Protein AF-A0A7C2SJV2-F1 (afdb_monomer)

Structure (mmCIF, N/CA/C/O backbone):
data_AF-A0A7C2SJV2-F1
#
_entry.id   AF-A0A7C2SJV2-F1
#
loop_
_atom_site.group_PDB
_atom_site.id
_atom_site.type_symbol
_atom_site.label_atom_id
_atom_site.label_alt_id
_atom_site.label_comp_id
_atom_site.label_asym_id
_atom_site.label_entity_id
_atom_site.label_seq_id
_atom_site.pdbx_PDB_ins_code
_atom_site.Cartn_x
_atom_site.Cartn_y
_atom_site.Cartn_z
_atom_site.occupancy
_atom_site.B_iso_or_equiv
_atom_site.auth_seq_id
_atom_site.auth_comp_id
_atom_site.auth_asym_id
_atom_site.auth_atom_id
_atom_site.pdbx_PDB_model_num
ATOM 1 N N . SER A 1 1 ? -7.395 9.640 -3.862 1.00 77.00 1 SER A N 1
ATOM 2 C CA . SER A 1 1 ? -6.093 8.945 -3.872 1.00 77.00 1 SER A CA 1
ATOM 3 C C . SER A 1 1 ? -5.059 9.810 -4.562 1.00 77.00 1 SER A C 1
ATOM 5 O O . SER A 1 1 ? -5.433 10.569 -5.449 1.00 77.00 1 SER A O 1
ATOM 7 N N . LEU A 1 2 ? -3.793 9.700 -4.166 1.00 91.62 2 LEU A N 1
ATOM 8 C CA . LEU A 1 2 ? -2.662 10.385 -4.790 1.00 91.62 2 LEU A CA 1
ATOM 9 C C . LEU A 1 2 ? -1.650 9.336 -5.255 1.00 91.62 2 LEU A C 1
ATOM 11 O O . LEU A 1 2 ? -1.227 8.504 -4.455 1.00 91.62 2 LEU A O 1
ATOM 15 N N . LEU A 1 3 ? -1.289 9.367 -6.537 1.00 93.56 3 LEU A N 1
ATOM 16 C CA . LEU A 1 3 ? -0.310 8.461 -7.131 1.00 93.56 3 LEU A CA 1
ATOM 17 C C . LEU A 1 3 ? 0.894 9.277 -7.596 1.00 93.56 3 LEU A C 1
ATOM 19 O O . LEU A 1 3 ? 0.734 10.274 -8.300 1.00 93.56 3 LEU A O 1
ATOM 23 N N . PHE A 1 4 ? 2.086 8.856 -7.188 1.00 94.31 4 PHE A N 1
ATOM 24 C CA . PHE A 1 4 ? 3.343 9.451 -7.627 1.00 94.31 4 PHE A CA 1
ATOM 25 C C . PHE A 1 4 ? 3.819 8.856 -8.965 1.00 94.31 4 PHE A C 1
ATOM 27 O O . PHE A 1 4 ? 3.147 8.041 -9.598 1.00 94.31 4 PHE A O 1
ATOM 34 N N . SER A 1 5 ? 4.993 9.288 -9.424 1.00 93.56 5 SER A N 1
ATOM 35 C CA . SER A 1 5 ? 5.594 8.857 -10.685 1.00 93.56 5 SER A CA 1
ATOM 36 C C . SER A 1 5 ? 5.824 7.345 -10.762 1.00 93.56 5 SER A C 1
ATOM 38 O O . SER A 1 5 ? 6.255 6.717 -9.793 1.00 93.56 5 SER A O 1
ATOM 40 N N . ASN A 1 6 ? 5.621 6.787 -11.959 1.00 94.69 6 ASN A N 1
ATOM 41 C CA . ASN A 1 6 ? 5.877 5.378 -12.273 1.00 94.69 6 ASN A CA 1
ATOM 42 C C . ASN A 1 6 ? 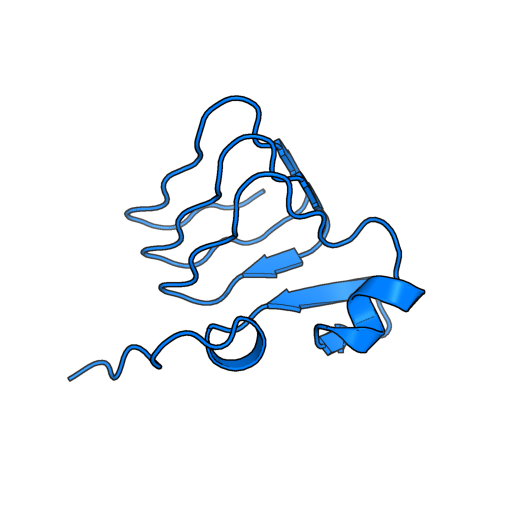5.094 4.386 -11.388 1.00 94.69 6 ASN A C 1
ATOM 44 O O . ASN A 1 6 ? 5.600 3.325 -11.031 1.00 94.69 6 ASN A O 1
ATOM 48 N N . VAL A 1 7 ? 3.868 4.745 -11.001 1.00 96.62 7 VAL A N 1
ATOM 49 C CA . VAL A 1 7 ? 2.951 3.817 -10.333 1.00 96.62 7 VAL A CA 1
ATOM 50 C C . VAL A 1 7 ? 2.191 3.011 -11.383 1.00 96.62 7 VAL A C 1
ATOM 52 O O . VAL A 1 7 ? 1.586 3.580 -12.291 1.00 96.62 7 VAL A O 1
ATOM 55 N N . VAL A 1 8 ? 2.193 1.687 -11.242 1.00 97.12 8 VAL A N 1
ATOM 56 C CA . VAL A 1 8 ? 1.467 0.764 -12.123 1.00 97.12 8 VAL A CA 1
ATOM 57 C C . VAL A 1 8 ? 0.281 0.187 -11.366 1.00 97.12 8 VAL A C 1
ATOM 59 O O . VAL A 1 8 ? 0.460 -0.451 -10.335 1.00 97.12 8 VAL A O 1
ATOM 62 N N . VAL A 1 9 ? -0.933 0.375 -11.880 1.00 96.94 9 VAL A N 1
ATOM 63 C CA . VAL A 1 9 ? -2.154 -0.221 -11.317 1.00 96.94 9 VAL A CA 1
ATOM 64 C C . VAL A 1 9 ? -2.686 -1.257 -12.302 1.00 96.94 9 VAL A C 1
ATOM 66 O O . VAL A 1 9 ? -3.096 -0.907 -13.406 1.00 96.94 9 VAL A O 1
ATOM 69 N N . ASN A 1 10 ? -2.636 -2.536 -11.925 1.00 97.31 10 ASN A N 1
ATOM 70 C CA . ASN A 1 10 ? -3.033 -3.641 -12.798 1.00 97.31 10 ASN A CA 1
ATOM 71 C C . ASN A 1 10 ? -4.559 -3.847 -12.843 1.00 97.31 10 ASN A C 1
ATOM 73 O O . ASN A 1 10 ? -5.321 -3.260 -12.074 1.00 97.31 10 ASN A O 1
ATOM 77 N N . ALA A 1 11 ? -5.006 -4.711 -13.759 1.00 96.38 11 ALA A N 1
ATOM 78 C CA . ALA A 1 11 ? -6.420 -4.976 -14.022 1.00 96.38 11 ALA A CA 1
ATOM 79 C C . ALA A 1 11 ? -7.220 -5.315 -12.751 1.00 96.38 11 ALA A C 1
ATOM 81 O O . ALA A 1 11 ? -6.768 -6.078 -11.897 1.00 96.38 11 ALA A O 1
ATOM 82 N N . CYS A 1 12 ? -8.429 -4.759 -12.649 1.00 96.00 12 CYS A N 1
ATOM 83 C CA . CYS A 1 12 ? -9.358 -4.959 -11.529 1.00 96.00 12 CYS A CA 1
ATOM 84 C C . CYS A 1 12 ? -8.824 -4.547 -10.145 1.00 96.00 12 CYS A C 1
ATOM 86 O O . CYS A 1 12 ? -9.464 -4.857 -9.143 1.00 96.00 12 CYS A O 1
ATOM 88 N N . ALA A 1 13 ? -7.679 -3.864 -10.060 1.00 97.12 13 ALA A N 1
ATOM 89 C CA . ALA A 1 13 ? -7.215 -3.302 -8.802 1.00 97.12 13 ALA A CA 1
ATOM 90 C C . ALA A 1 13 ? -8.016 -2.043 -8.430 1.00 97.12 13 ALA A C 1
ATOM 92 O O . ALA A 1 13 ? -8.449 -1.278 -9.294 1.00 97.12 13 ALA A O 1
ATOM 93 N N . LEU A 1 14 ? -8.187 -1.813 -7.131 1.00 97.00 14 LEU A N 1
ATOM 94 C CA . LEU A 1 14 ? -8.923 -0.688 -6.567 1.00 97.00 14 LEU A CA 1
ATOM 95 C C . LEU A 1 14 ? -8.027 0.075 -5.591 1.00 97.00 14 LEU A C 1
ATOM 97 O O . LEU A 1 14 ? -7.533 -0.503 -4.628 1.00 97.00 14 LEU A O 1
ATOM 101 N N . VAL A 1 15 ? -7.848 1.380 -5.816 1.00 96.94 15 VAL A N 1
ATOM 102 C CA . VAL A 1 15 ? -7.047 2.257 -4.946 1.00 96.94 15 VAL A CA 1
ATOM 103 C C . VAL A 1 15 ? -7.884 3.452 -4.491 1.00 96.94 15 VAL A C 1
ATOM 105 O O . VAL A 1 15 ? -8.157 4.370 -5.268 1.00 96.94 15 VAL A O 1
ATOM 108 N N . GLN A 1 16 ? -8.268 3.478 -3.216 1.00 96.81 16 GLN A N 1
ATOM 109 C CA . GLN A 1 16 ? -9.156 4.495 -2.637 1.00 96.81 16 GLN A CA 1
ATOM 110 C C . GLN A 1 16 ? -8.540 5.140 -1.394 1.00 96.81 16 GLN A C 1
ATOM 112 O O . GLN A 1 16 ? -7.892 4.471 -0.597 1.00 96.81 16 GLN A O 1
ATOM 117 N N . ASP A 1 17 ? -8.725 6.449 -1.217 1.00 96.06 17 ASP A N 1
ATOM 118 C CA . ASP A 1 17 ? -8.257 7.203 -0.039 1.00 96.06 17 ASP A CA 1
ATOM 119 C C . ASP A 1 17 ? -6.784 6.959 0.341 1.00 96.06 17 ASP A C 1
ATOM 121 O O . ASP A 1 17 ? -6.420 7.013 1.511 1.00 96.06 17 ASP A O 1
ATOM 125 N N . SER A 1 18 ? -5.940 6.651 -0.649 1.00 96.75 18 SER A N 1
ATOM 126 C CA . SER A 1 18 ? -4.571 6.176 -0.420 1.00 96.75 18 SER A CA 1
ATOM 127 C C . SER A 1 18 ? -3.527 7.077 -1.071 1.00 96.75 18 SER A C 1
ATOM 129 O O . SER A 1 18 ? -3.805 7.736 -2.081 1.00 96.75 18 SER A O 1
ATOM 131 N N . VAL A 1 19 ? -2.326 7.084 -0.493 1.00 97.12 19 VAL A N 1
ATOM 132 C CA . VAL A 1 19 ? -1.130 7.757 -1.010 1.00 97.12 19 VAL A CA 1
ATOM 133 C C . VAL A 1 19 ? -0.141 6.690 -1.459 1.00 97.12 19 VAL A C 1
ATOM 135 O O . VAL A 1 19 ? 0.319 5.887 -0.653 1.00 97.12 19 VAL A O 1
ATOM 138 N N . ILE A 1 20 ? 0.175 6.674 -2.751 1.00 97.50 20 ILE A N 1
ATOM 139 C CA . ILE A 1 20 ? 1.034 5.664 -3.369 1.00 97.50 20 ILE A CA 1
A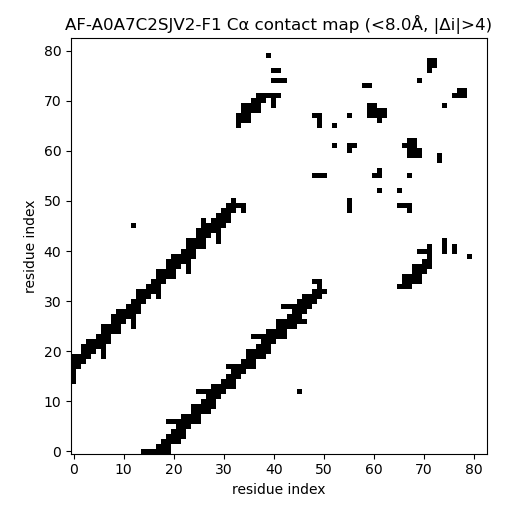TOM 140 C C . ILE A 1 20 ? 2.330 6.328 -3.833 1.00 97.50 20 ILE A C 1
ATOM 142 O O . ILE A 1 20 ? 2.299 7.141 -4.760 1.00 97.50 20 ILE A O 1
ATOM 146 N N . LEU A 1 21 ? 3.449 6.005 -3.179 1.00 96.44 21 LEU A N 1
ATOM 147 C CA . LEU A 1 21 ? 4.767 6.576 -3.471 1.00 96.44 21 LEU A CA 1
ATOM 148 C C . LEU A 1 21 ? 5.337 6.083 -4.822 1.00 96.44 21 LEU A C 1
ATOM 150 O O . LEU A 1 21 ? 4.772 5.183 -5.447 1.00 96.44 21 LEU A O 1
ATOM 154 N N . PRO A 1 22 ? 6.433 6.692 -5.325 1.00 96.25 22 PRO A N 1
ATOM 155 C CA . PRO A 1 22 ? 6.973 6.356 -6.639 1.00 96.25 22 PRO A CA 1
ATOM 156 C C . PRO A 1 22 ? 7.368 4.882 -6.802 1.00 96.25 22 PRO A C 1
ATOM 158 O O . PRO A 1 22 ? 7.821 4.238 -5.854 1.00 96.25 22 PRO A O 1
ATOM 161 N N . ASN A 1 23 ? 7.306 4.387 -8.041 1.00 95.31 23 ASN A N 1
ATOM 162 C CA . ASN A 1 23 ? 7.711 3.026 -8.430 1.00 95.31 23 ASN A CA 1
ATOM 163 C C . ASN A 1 23 ? 6.903 1.893 -7.771 1.00 95.31 23 ASN A C 1
ATOM 165 O O . ASN A 1 23 ? 7.382 0.764 -7.694 1.00 95.31 23 ASN A O 1
ATOM 169 N N . VAL A 1 24 ? 5.697 2.172 -7.276 1.00 96.94 24 VAL A N 1
ATOM 170 C CA . VAL A 1 24 ? 4.826 1.137 -6.707 1.00 96.94 24 VAL A CA 1
ATOM 171 C C . VAL A 1 24 ? 4.070 0.401 -7.808 1.00 96.94 24 VAL A C 1
ATOM 173 O O . VAL A 1 24 ? 3.514 1.014 -8.718 1.00 96.94 24 VAL A O 1
ATOM 176 N N . THR A 1 25 ? 3.982 -0.921 -7.694 1.00 97.50 25 THR A N 1
ATOM 177 C CA . THR A 1 25 ? 3.124 -1.751 -8.548 1.00 97.50 25 THR A CA 1
ATOM 178 C C . THR A 1 25 ? 1.984 -2.331 -7.725 1.00 97.50 25 THR A C 1
ATOM 180 O O . THR A 1 25 ? 2.216 -3.043 -6.756 1.00 97.50 25 THR A O 1
ATOM 183 N N . VAL A 1 26 ? 0.743 -2.060 -8.119 1.00 97.69 26 VAL A N 1
ATOM 184 C CA . VAL A 1 26 ? -0.465 -2.629 -7.520 1.00 97.69 26 VAL A CA 1
ATOM 185 C C . VAL A 1 26 ? -0.917 -3.820 -8.360 1.00 97.69 26 VAL A C 1
ATOM 187 O O . VAL A 1 26 ? -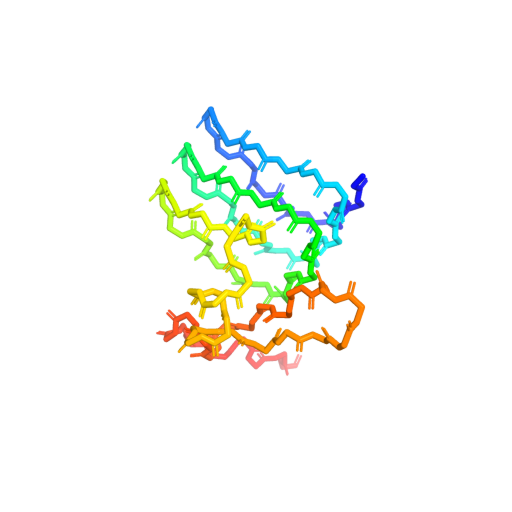1.292 -3.652 -9.521 1.00 97.69 26 VAL A O 1
ATOM 190 N N . GLY A 1 27 ? -0.839 -5.029 -7.803 1.00 97.69 27 GLY A N 1
ATOM 191 C CA . GLY A 1 27 ? -1.196 -6.279 -8.473 1.00 97.69 27 GLY A CA 1
ATOM 192 C C . GLY A 1 27 ? -2.672 -6.366 -8.868 1.00 97.69 27 GLY A C 1
ATOM 193 O O . GLY A 1 27 ? -3.526 -5.664 -8.330 1.00 97.69 27 GLY A O 1
ATOM 194 N N . ALA A 1 28 ? -2.981 -7.238 -9.830 1.00 97.81 28 ALA A N 1
ATOM 195 C CA . ALA A 1 28 ? -4.335 -7.375 -10.362 1.00 97.81 28 ALA A CA 1
ATOM 196 C C . ALA A 1 28 ? -5.333 -7.796 -9.270 1.00 97.81 28 ALA A C 1
ATOM 198 O O . ALA A 1 28 ? -5.036 -8.669 -8.458 1.00 97.81 28 ALA A O 1
ATOM 199 N N . GLY A 1 29 ? -6.509 -7.171 -9.233 1.00 97.12 29 GLY A N 1
ATOM 200 C CA . GLY A 1 29 ? -7.538 -7.460 -8.227 1.00 97.12 29 GLY A CA 1
ATOM 201 C C . GLY A 1 29 ? -7.205 -7.016 -6.797 1.00 97.12 29 GLY A C 1
ATOM 202 O O . GLY A 1 29 ? -7.993 -7.286 -5.894 1.00 97.12 29 GLY A O 1
ATOM 203 N N . ALA A 1 30 ? -6.059 -6.368 -6.557 1.00 97.88 30 ALA A N 1
ATOM 204 C CA . ALA 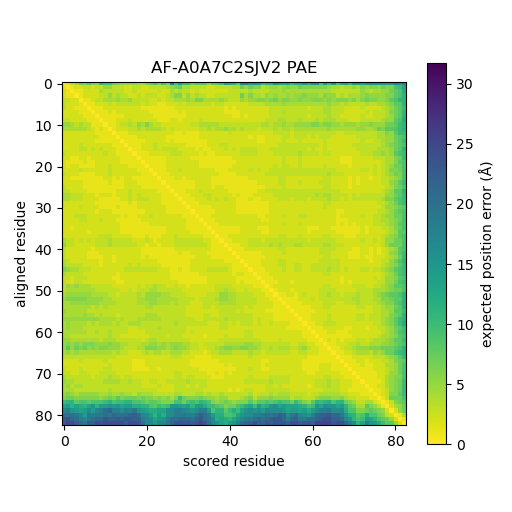A 1 30 ? -5.713 -5.870 -5.228 1.00 97.88 30 ALA A CA 1
ATOM 205 C C . ALA A 1 30 ? -6.620 -4.698 -4.826 1.00 97.88 30 ALA A C 1
ATOM 207 O O . ALA A 1 30 ? -6.992 -3.872 -5.660 1.00 97.88 30 ALA A O 1
ATOM 208 N N . ARG A 1 31 ? -6.966 -4.604 -3.543 1.00 97.69 31 ARG A N 1
ATOM 209 C CA . ARG A 1 31 ? -7.838 -3.562 -2.989 1.00 97.69 31 ARG A CA 1
ATOM 210 C C . ARG A 1 31 ? -7.081 -2.831 -1.893 1.00 97.69 31 ARG A C 1
ATOM 212 O O . ARG A 1 31 ? -6.750 -3.412 -0.867 1.00 97.69 31 ARG A O 1
ATOM 219 N N . VAL A 1 32 ? -6.774 -1.564 -2.140 1.00 97.19 32 VAL A N 1
ATOM 220 C CA . VAL A 1 32 ? -5.966 -0.718 -1.263 1.00 97.19 32 VAL A CA 1
ATOM 221 C C . VAL A 1 32 ? -6.805 0.479 -0.852 1.00 97.19 32 VAL A C 1
ATOM 223 O O . VAL A 1 32 ? -7.176 1.307 -1.691 1.00 97.19 32 VAL A O 1
ATOM 226 N N . ARG A 1 33 ? -7.121 0.565 0.438 1.00 96.81 33 ARG A N 1
ATOM 227 C CA . ARG A 1 33 ? -7.941 1.630 1.006 1.00 96.81 33 ARG A CA 1
ATOM 228 C C . ARG A 1 33 ? -7.241 2.280 2.189 1.00 96.81 33 ARG A C 1
ATOM 230 O O . ARG A 1 33 ? -6.640 1.591 2.998 1.00 96.81 33 ARG A O 1
ATOM 237 N N . LYS A 1 34 ? -7.349 3.608 2.316 1.00 96.50 34 LYS A N 1
ATOM 238 C CA . LYS A 1 34 ? -6.866 4.359 3.491 1.00 96.50 34 LYS A CA 1
ATOM 239 C C . LYS A 1 34 ? -5.424 3.983 3.882 1.00 96.50 34 LYS A C 1
ATOM 241 O O . LYS A 1 34 ? -5.113 3.782 5.056 1.00 96.50 34 LYS A O 1
ATOM 246 N N . ALA A 1 35 ? -4.555 3.863 2.882 1.00 97.44 35 ALA A N 1
ATOM 247 C CA . ALA A 1 35 ? -3.193 3.377 3.057 1.00 97.44 35 ALA A CA 1
ATOM 248 C C . ALA A 1 35 ? -2.149 4.355 2.506 1.00 97.44 35 ALA A C 1
ATOM 250 O O . ALA A 1 35 ? -2.401 5.106 1.561 1.00 97.44 35 ALA A O 1
ATOM 251 N N . VAL A 1 36 ? -0.956 4.314 3.085 1.00 97.31 36 VAL A N 1
ATOM 252 C CA . VAL A 1 36 ? 0.261 4.937 2.572 1.00 97.31 36 VAL A CA 1
ATOM 253 C C . VAL A 1 36 ? 1.203 3.812 2.167 1.00 97.31 36 VAL A C 1
ATOM 255 O O . VAL A 1 36 ? 1.622 3.021 3.009 1.00 97.31 36 VAL A O 1
ATOM 258 N N . VAL A 1 37 ? 1.509 3.719 0.876 1.00 96.94 37 VAL A N 1
ATOM 259 C CA . VAL A 1 37 ? 2.360 2.661 0.318 1.00 96.94 37 VAL A CA 1
ATOM 260 C C . VAL A 1 37 ? 3.697 3.263 -0.065 1.00 96.94 37 VAL A C 1
ATOM 262 O O . VAL A 1 37 ? 3.731 4.131 -0.935 1.00 96.94 37 VAL A O 1
ATOM 265 N N . ASP A 1 38 ? 4.770 2.811 0.583 1.00 96.06 38 ASP A N 1
ATOM 266 C CA . ASP A 1 38 ? 6.130 3.315 0.394 1.00 96.06 38 ASP A CA 1
ATOM 267 C C . ASP A 1 38 ? 6.698 2.975 -0.996 1.00 96.06 38 ASP A C 1
ATOM 269 O O . ASP A 1 38 ? 6.193 2.118 -1.726 1.00 96.06 38 ASP A O 1
ATOM 273 N N . LYS A 1 39 ? 7.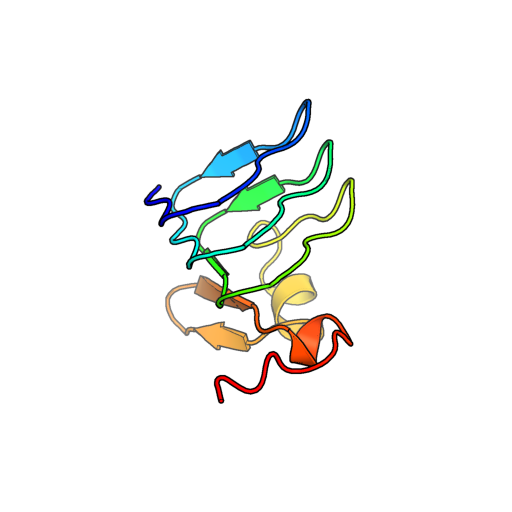748 3.693 -1.389 1.00 94.69 39 LYS A N 1
ATOM 274 C CA . LYS A 1 39 ? 8.355 3.628 -2.717 1.00 94.69 39 LYS A CA 1
ATOM 275 C C . LYS A 1 39 ? 8.818 2.211 -3.066 1.00 94.69 39 LYS A C 1
ATOM 277 O O . LYS A 1 39 ? 9.392 1.504 -2.241 1.00 94.69 39 LYS A O 1
ATOM 282 N N . GLY A 1 40 ? 8.630 1.822 -4.324 1.00 92.81 40 GLY A N 1
ATOM 283 C CA . GLY A 1 40 ? 9.110 0.533 -4.830 1.00 92.81 40 GLY A CA 1
ATOM 284 C C . GLY A 1 40 ? 8.351 -0.695 -4.317 1.00 92.81 40 GLY A C 1
ATOM 285 O O . GLY A 1 40 ? 8.751 -1.809 -4.640 1.00 92.81 40 GLY A O 1
ATOM 286 N N . CYS A 1 41 ? 7.272 -0.529 -3.541 1.00 96.38 41 CYS A N 1
ATOM 287 C CA . CYS A 1 41 ? 6.456 -1.664 -3.117 1.00 96.38 41 CYS A CA 1
ATOM 288 C C . CYS A 1 41 ? 5.792 -2.352 -4.317 1.00 96.38 41 CYS A C 1
ATOM 290 O O . CYS A 1 41 ? 5.232 -1.707 -5.204 1.00 96.38 41 CYS A O 1
ATOM 292 N N . VAL A 1 42 ? 5.756 -3.680 -4.291 1.00 96.94 42 VAL A N 1
ATOM 293 C CA . VAL A 1 42 ? 4.976 -4.490 -5.230 1.00 96.94 42 VAL A CA 1
ATOM 294 C C . VAL A 1 42 ? 3.851 -5.171 -4.462 1.00 96.94 42 VAL A C 1
ATOM 296 O O . VAL A 1 42 ? 4.065 -6.158 -3.770 1.00 96.94 42 VAL A O 1
ATOM 299 N N . ILE A 1 43 ? 2.635 -4.650 -4.553 1.00 96.69 43 ILE A N 1
ATOM 300 C CA . ILE A 1 43 ? 1.471 -5.249 -3.901 1.00 96.69 43 ILE A CA 1
ATOM 301 C C . ILE A 1 43 ? 1.058 -6.498 -4.696 1.00 96.69 43 ILE A C 1
ATOM 303 O O . ILE A 1 43 ? 0.754 -6.377 -5.886 1.00 96.69 43 ILE A O 1
ATOM 307 N N . PRO A 1 44 ? 1.022 -7.692 -4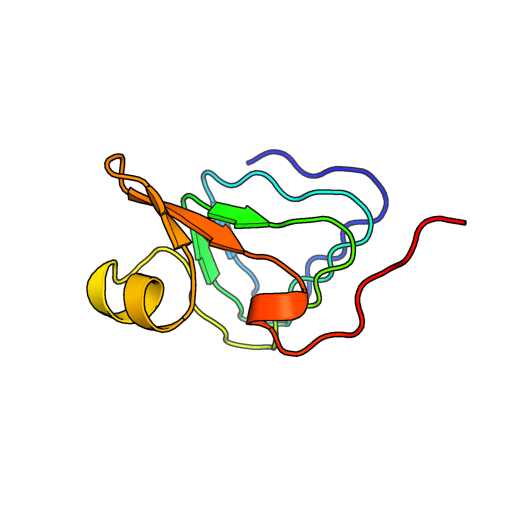.078 1.00 96.75 44 PRO A N 1
ATOM 308 C CA . PRO A 1 44 ? 0.607 -8.919 -4.746 1.00 96.75 44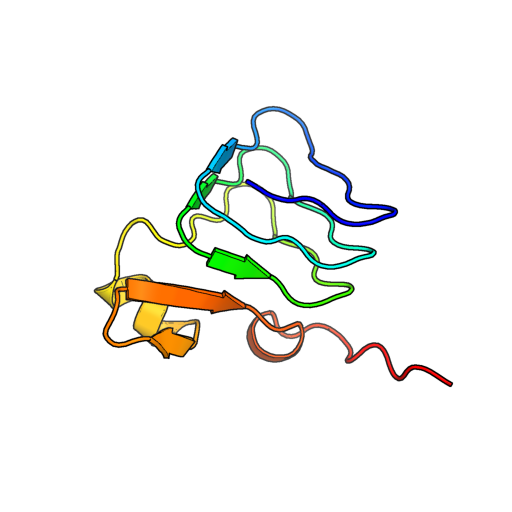 PRO A CA 1
ATOM 309 C C . PRO A 1 44 ? -0.828 -8.862 -5.301 1.00 96.75 44 PRO A C 1
ATOM 311 O O . PRO A 1 44 ? -1.680 -8.161 -4.747 1.00 96.75 44 PRO A O 1
ATOM 314 N N . PRO A 1 45 ? -1.132 -9.630 -6.364 1.00 97.44 45 PRO A N 1
ATOM 315 C CA . PRO A 1 45 ? -2.491 -9.762 -6.881 1.00 97.44 45 PRO A CA 1
ATOM 316 C C . PRO A 1 45 ? -3.486 -10.215 -5.804 1.00 97.44 45 PRO A C 1
ATOM 318 O O . PRO A 1 45 ? -3.165 -11.060 -4.971 1.00 97.44 45 PRO A O 1
ATOM 321 N N . GLY A 1 46 ? -4.694 -9.651 -5.822 1.00 96.75 46 GLY A N 1
ATOM 322 C CA . GLY A 1 46 ? -5.776 -9.981 -4.887 1.00 96.75 46 GLY A CA 1
ATOM 323 C C . GLY A 1 46 ? -5.549 -9.542 -3.437 1.00 96.75 46 GLY A C 1
ATOM 324 O O . GLY A 1 46 ? -6.405 -9.791 -2.591 1.00 96.75 46 GLY A O 1
ATOM 325 N N . MET A 1 47 ? -4.424 -8.890 -3.121 1.00 96.31 47 MET A N 1
ATOM 326 C CA . MET A 1 47 ? -4.146 -8.440 -1.761 1.00 96.31 47 MET A CA 1
ATOM 327 C C . MET A 1 47 ? -5.118 -7.339 -1.335 1.00 96.31 47 MET A C 1
ATOM 329 O O . MET A 1 47 ? -5.315 -6.359 -2.052 1.00 96.31 47 MET A O 1
ATOM 333 N N . VAL A 1 48 ? -5.674 -7.487 -0.135 1.00 96.94 48 VAL A N 1
ATOM 334 C CA . VAL A 1 48 ? -6.551 -6.498 0.498 1.00 96.94 48 VAL A CA 1
ATOM 335 C C . VAL A 1 48 ? -5.784 -5.776 1.606 1.00 96.94 48 VAL A C 1
ATOM 337 O O . VAL A 1 48 ? -5.083 -6.427 2.389 1.00 96.94 48 VAL A O 1
ATOM 340 N N . ILE A 1 49 ? -5.886 -4.444 1.623 1.00 96.56 49 ILE A N 1
ATOM 341 C CA . ILE A 1 49 ? -5.235 -3.536 2.576 1.00 96.56 49 ILE A CA 1
ATOM 342 C C . ILE A 1 49 ? -6.223 -2.434 2.965 1.00 96.56 49 ILE A C 1
ATOM 344 O O . ILE A 1 49 ? -6.760 -1.748 2.091 1.00 96.56 49 ILE A O 1
ATOM 348 N N . GLY A 1 50 ? -6.419 -2.229 4.267 1.00 93.56 50 GLY A N 1
ATOM 349 C CA . GLY A 1 50 ? -7.239 -1.146 4.817 1.00 93.56 50 GLY A CA 1
ATOM 350 C C . GLY A 1 50 ? -8.743 -1.418 4.826 1.00 93.56 50 GLY A C 1
ATOM 351 O O . GLY A 1 50 ? -9.544 -0.478 4.823 1.00 93.56 50 GLY A O 1
ATOM 352 N N . GLU A 1 51 ? -9.130 -2.695 4.823 1.00 94.25 51 GLU A N 1
ATOM 353 C CA . GLU A 1 51 ? -10.524 -3.136 4.980 1.00 94.25 51 GLU A CA 1
ATOM 354 C C . GLU A 1 51 ? -10.792 -3.792 6.332 1.00 94.25 51 GLU A C 1
ATOM 356 O O . GLU A 1 51 ? -11.881 -3.614 6.875 1.00 94.25 51 GLU A O 1
ATOM 361 N N . ASP A 1 52 ? -9.804 -4.495 6.889 1.00 93.44 52 ASP A N 1
ATOM 362 C CA . ASP A 1 52 ? -9.895 -5.125 8.202 1.00 93.44 52 ASP A CA 1
ATOM 363 C C . ASP A 1 52 ? -8.729 -4.646 9.080 1.00 93.44 52 ASP A C 1
ATOM 365 O O . ASP A 1 52 ? -7.615 -5.163 8.974 1.00 93.44 52 ASP A O 1
ATOM 369 N N . PRO A 1 53 ? 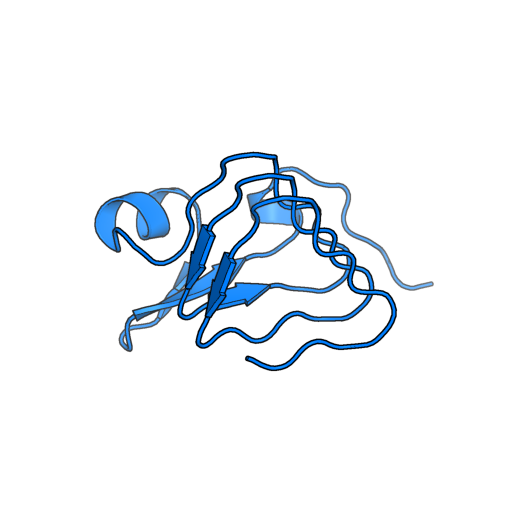-8.976 -3.695 9.998 1.00 90.06 53 PRO A N 1
ATOM 370 C CA . PRO A 1 53 ? -7.944 -3.167 10.881 1.00 90.06 53 PRO A CA 1
ATOM 371 C C . PRO A 1 53 ? -7.263 -4.218 11.764 1.00 90.06 53 PRO A C 1
ATOM 373 O O . PRO A 1 53 ? -6.152 -3.973 12.233 1.00 90.06 53 PRO A O 1
ATOM 376 N N . VAL A 1 54 ? -7.917 -5.346 12.057 1.00 91.88 54 VAL A N 1
ATOM 377 C CA . VAL A 1 54 ? -7.343 -6.419 12.878 1.00 91.88 54 VAL A CA 1
ATOM 378 C C . VAL A 1 54 ? -6.345 -7.223 12.055 1.00 91.88 54 VAL A C 1
ATOM 380 O O . VAL A 1 54 ? -5.237 -7.468 12.526 1.00 91.88 54 VAL A O 1
ATOM 383 N N . GLU A 1 55 ? -6.702 -7.589 10.824 1.00 93.00 55 GLU A N 1
ATOM 384 C CA . GLU A 1 55 ? -5.794 -8.294 9.912 1.00 93.00 55 GLU A CA 1
ATOM 385 C C . GLU A 1 55 ? -4.667 -7.389 9.409 1.00 93.00 55 GLU A C 1
ATOM 387 O O . GLU A 1 55 ? -3.512 -7.814 9.342 1.00 93.00 55 GLU A O 1
ATOM 392 N N . ASP A 1 56 ? -4.966 -6.121 9.128 1.00 94.00 56 ASP A N 1
ATOM 393 C CA . ASP A 1 56 ? -3.970 -5.144 8.698 1.00 94.00 56 ASP A CA 1
ATOM 394 C C . ASP A 1 56 ? -2.910 -4.935 9.786 1.00 94.00 56 ASP A C 1
ATOM 396 O O . ASP A 1 56 ? -1.724 -4.954 9.480 1.00 94.00 56 ASP A O 1
ATOM 400 N N . LYS A 1 57 ? -3.299 -4.858 11.068 1.00 94.25 57 LYS A N 1
ATOM 401 C CA . LYS A 1 57 ? -2.354 -4.740 12.199 1.00 94.25 57 LYS A CA 1
ATOM 402 C C . LYS A 1 57 ? -1.433 -5.943 12.382 1.00 94.25 57 LYS A C 1
ATOM 404 O O . LYS A 1 57 ? -0.386 -5.804 13.007 1.00 94.25 57 LYS A O 1
ATOM 409 N N . LYS A 1 58 ? -1.814 -7.124 11.888 1.00 94.06 58 LYS A N 1
ATOM 410 C CA . LYS A 1 58 ? -0.946 -8.314 11.937 1.00 94.06 58 LYS A CA 1
ATOM 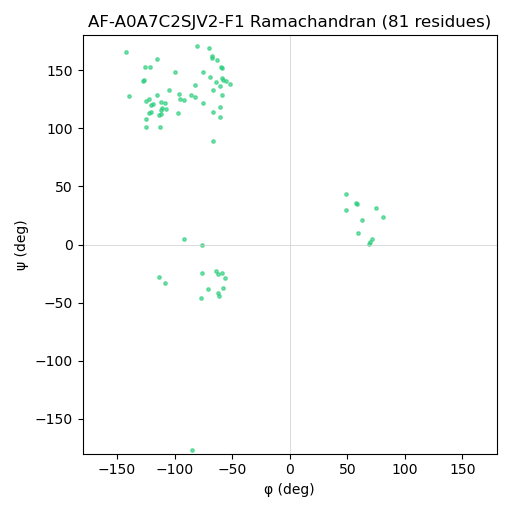411 C C . LYS A 1 58 ? 0.166 -8.253 10.894 1.00 94.06 58 LYS A C 1
ATOM 413 O O . LYS A 1 58 ? 1.173 -8.936 11.048 1.00 94.06 58 LYS A O 1
ATOM 418 N N . ARG A 1 59 ? -0.043 -7.494 9.816 1.00 92.25 59 ARG A N 1
ATOM 419 C CA . ARG A 1 59 ? 0.803 -7.496 8.614 1.00 92.25 59 ARG A CA 1
ATOM 420 C C . ARG A 1 59 ? 1.546 -6.180 8.401 1.00 92.25 59 ARG A C 1
ATOM 422 O O . ARG A 1 59 ? 2.603 -6.177 7.783 1.00 92.25 59 ARG A O 1
ATOM 429 N N . PHE A 1 60 ? 0.977 -5.084 8.885 1.00 96.06 60 PHE A N 1
ATOM 430 C CA . PHE A 1 60 ? 1.373 -3.718 8.588 1.00 96.06 60 PHE A CA 1
ATOM 431 C C . PHE A 1 60 ? 1.257 -2.837 9.829 1.00 96.06 60 PHE A C 1
ATOM 433 O O . PHE A 1 60 ? 0.599 -3.178 10.815 1.00 96.06 60 PHE A O 1
ATOM 440 N N . GLU A 1 61 ? 1.858 -1.655 9.757 1.00 95.25 61 GLU A N 1
ATOM 441 C CA . GLU A 1 61 ? 1.686 -0.649 10.793 1.00 95.25 61 GLU A CA 1
ATOM 442 C C . GLU A 1 61 ? 0.383 0.125 10.555 1.00 95.25 61 GLU A C 1
ATOM 444 O O . GLU A 1 61 ? 0.133 0.639 9.467 1.00 95.25 61 GLU A O 1
ATOM 449 N N . VAL A 1 62 ? -0.475 0.206 11.573 1.00 96.12 62 VAL A N 1
ATOM 450 C CA . VAL A 1 62 ? -1.770 0.894 11.476 1.00 96.12 62 VAL A CA 1
ATOM 451 C C . VAL A 1 62 ? -1.819 2.016 12.495 1.00 96.12 62 VAL A C 1
ATOM 453 O O . VAL A 1 62 ? -1.745 1.782 13.703 1.00 96.12 62 VAL A O 1
ATOM 456 N N . SER A 1 63 ? -1.988 3.242 12.009 1.00 93.75 63 SER A N 1
ATOM 457 C CA . SER A 1 63 ? -2.085 4.417 12.869 1.00 93.75 63 SER A CA 1
ATOM 458 C C . SER A 1 63 ? -3.368 4.400 13.716 1.00 93.75 63 SER A C 1
ATOM 460 O O . SER A 1 63 ? -4.354 3.752 13.344 1.00 93.75 63 SER A O 1
ATOM 462 N N . PRO A 1 64 ? -3.434 5.170 14.820 1.00 91.56 64 PRO A N 1
ATOM 463 C CA . PRO A 1 64 ? -4.661 5.311 15.609 1.00 91.56 64 PRO A CA 1
ATOM 464 C C . PRO A 1 64 ? -5.859 5.813 14.788 1.00 91.56 64 PRO A C 1
ATOM 466 O O . PRO A 1 64 ? -6.999 5.459 15.069 1.00 91.56 64 PRO A O 1
ATOM 469 N N . GLY A 1 65 ? -5.599 6.599 13.737 1.00 91.12 65 GLY A N 1
ATOM 470 C CA . GLY A 1 65 ? -6.613 7.075 12.794 1.00 91.12 65 GLY A CA 1
ATOM 471 C C . GLY A 1 65 ? -7.077 6.022 11.783 1.00 91.12 65 GLY A C 1
ATOM 472 O O . GLY A 1 65 ? -7.928 6.328 10.948 1.00 91.12 65 GLY A O 1
ATOM 473 N N . GLY A 1 66 ? -6.533 4.802 11.826 1.00 91.00 66 GLY A N 1
ATOM 474 C CA . GLY A 1 66 ? -6.858 3.703 10.918 1.00 91.00 66 GLY A CA 1
ATOM 475 C C . GLY A 1 66 ? -6.256 3.867 9.525 1.00 91.00 66 GLY A C 1
ATOM 476 O O . GLY A 1 66 ? -6.899 3.481 8.555 1.00 91.00 66 GLY A O 1
ATOM 477 N N . VAL A 1 67 ? -5.091 4.511 9.417 1.00 95.69 67 VAL A N 1
ATOM 478 C CA . VAL A 1 67 ? -4.315 4.586 8.168 1.00 95.69 67 VAL A CA 1
ATOM 479 C C . VAL A 1 67 ? -3.259 3.491 8.192 1.00 95.69 67 VAL A C 1
ATOM 481 O O . VAL A 1 67 ? -2.528 3.392 9.177 1.00 95.69 67 VAL A O 1
ATOM 484 N N . VAL A 1 68 ? -3.183 2.693 7.129 1.00 97.75 68 VAL A N 1
ATOM 485 C CA . VAL A 1 68 ? -2.230 1.579 7.018 1.00 97.75 68 VAL A CA 1
ATOM 486 C C . VAL A 1 68 ? -0.946 2.053 6.341 1.00 97.75 68 VAL A C 1
ATOM 488 O O . VAL A 1 68 ? -1.002 2.579 5.234 1.00 97.75 68 VAL A O 1
ATOM 491 N N . LEU A 1 69 ? 0.206 1.868 6.977 1.00 97.06 69 LEU A N 1
ATOM 492 C CA . LEU A 1 69 ? 1.523 2.078 6.383 1.00 97.06 69 LEU A CA 1
ATOM 493 C C . LEU A 1 69 ? 2.056 0.746 5.852 1.00 97.06 69 LEU A C 1
ATOM 495 O O . LEU A 1 69 ? 2.153 -0.227 6.594 1.00 97.06 69 LEU A O 1
ATOM 499 N N . VAL A 1 70 ? 2.424 0.720 4.572 1.00 96.69 70 VAL A N 1
ATOM 500 C CA . VAL A 1 70 ? 2.970 -0.459 3.891 1.00 96.69 70 VAL A CA 1
ATOM 501 C C . VAL A 1 70 ? 4.379 -0.146 3.407 1.00 96.69 70 VAL A C 1
ATOM 503 O O . VAL A 1 70 ? 4.560 0.772 2.606 1.00 96.69 70 VAL A O 1
ATOM 506 N N . THR A 1 71 ? 5.364 -0.921 3.862 1.00 95.56 71 THR A N 1
ATOM 507 C CA . THR A 1 71 ? 6.769 -0.801 3.441 1.00 95.56 71 THR A CA 1
ATOM 508 C C . THR A 1 71 ? 7.236 -2.051 2.684 1.00 95.56 71 THR A C 1
ATOM 510 O O . THR A 1 71 ? 6.637 -3.122 2.839 1.00 95.56 71 THR A O 1
ATOM 513 N N . PRO A 1 72 ? 8.321 -1.969 1.886 1.00 93.88 72 PRO A N 1
ATOM 514 C CA . PRO A 1 72 ? 8.870 -3.137 1.199 1.00 93.88 72 PRO A CA 1
ATOM 515 C C . PRO A 1 72 ? 9.266 -4.250 2.175 1.00 93.88 72 PRO A C 1
ATOM 517 O O . PRO A 1 72 ? 9.024 -5.422 1.904 1.00 93.88 72 PRO A O 1
ATOM 520 N N . GLU A 1 73 ? 9.801 -3.891 3.344 1.00 92.44 73 GLU A N 1
ATOM 521 C CA . GLU A 1 73 ? 10.183 -4.845 4.390 1.00 92.44 73 GLU A CA 1
ATOM 522 C C . GLU A 1 73 ? 8.982 -5.655 4.900 1.00 92.44 73 GLU A C 1
ATOM 524 O O . GLU A 1 73 ? 9.062 -6.879 4.972 1.00 92.44 73 GLU A O 1
ATOM 529 N N . MET A 1 74 ? 7.838 -5.005 5.150 1.00 93.31 74 MET A N 1
ATOM 530 C CA . MET A 1 74 ? 6.594 -5.682 5.561 1.00 93.31 74 MET A CA 1
ATOM 531 C C . MET A 1 74 ? 6.070 -6.651 4.487 1.00 93.31 74 MET A C 1
ATOM 533 O O . MET A 1 74 ? 5.369 -7.618 4.787 1.00 93.31 74 MET A O 1
ATOM 537 N N . LEU A 1 75 ? 6.415 -6.407 3.221 1.00 92.50 75 LEU A N 1
ATOM 538 C CA . LEU A 1 75 ? 6.097 -7.278 2.091 1.00 92.50 75 LEU A CA 1
ATOM 539 C C . LEU A 1 75 ? 7.199 -8.313 1.797 1.00 92.50 75 LEU A C 1
ATOM 541 O O . LEU A 1 75 ? 7.064 -9.063 0.831 1.00 92.50 75 LEU A O 1
ATOM 545 N N . HIS A 1 76 ? 8.256 -8.384 2.616 1.00 91.38 76 HIS A N 1
ATOM 546 C CA . HIS A 1 76 ? 9.444 -9.228 2.414 1.00 91.38 76 HIS A CA 1
ATOM 547 C C . HIS A 1 76 ? 10.160 -8.954 1.081 1.00 91.38 76 HIS A C 1
ATOM 549 O O . HIS A 1 76 ? 10.675 -9.859 0.422 1.00 91.38 76 HIS A O 1
ATOM 555 N N . GLN A 1 77 ? 10.167 -7.691 0.661 1.00 89.19 77 GLN A N 1
ATOM 556 C CA . GLN A 1 77 ? 10.781 -7.230 -0.578 1.00 89.19 77 GLN A CA 1
ATOM 557 C C . GLN A 1 77 ? 12.150 -6.615 -0.298 1.00 89.19 77 GLN A C 1
ATOM 559 O O . GLN A 1 77 ? 12.360 -6.029 0.767 1.00 89.19 77 GLN A O 1
ATOM 564 N N . PRO A 1 78 ? 13.100 -6.728 -1.244 1.00 81.75 78 PRO A N 1
ATOM 565 C CA . PRO A 1 78 ? 14.399 -6.100 -1.089 1.00 81.75 78 PRO A CA 1
ATOM 566 C C . PRO A 1 78 ? 14.217 -4.591 -0.914 1.00 81.75 78 PRO A C 1
ATOM 568 O O . PRO A 1 78 ? 13.545 -3.935 -1.713 1.00 81.75 78 PRO A O 1
ATOM 571 N N . LEU A 1 79 ? 14.829 -4.034 0.132 1.00 73.12 79 LEU A N 1
ATOM 572 C CA . LEU A 1 79 ? 14.850 -2.592 0.334 1.00 73.12 79 LEU A CA 1
ATOM 573 C C . LEU A 1 79 ? 15.549 -1.947 -0.865 1.00 73.12 79 LEU A C 1
ATOM 575 O O . LEU A 1 79 ? 16.728 -2.198 -1.123 1.00 73.12 79 LEU A O 1
ATOM 579 N N . HIS A 1 80 ? 14.823 -1.100 -1.594 1.00 64.31 80 HIS A N 1
ATOM 580 C CA . HIS A 1 80 ? 15.411 -0.249 -2.619 1.00 64.31 80 HIS A CA 1
ATOM 581 C C . HIS A 1 80 ? 16.333 0.770 -1.936 1.00 64.31 80 HIS A C 1
ATOM 583 O O . HIS A 1 80 ? 15.917 1.871 -1.565 1.00 64.31 80 HIS A O 1
ATOM 589 N N . HIS A 1 81 ? 17.600 0.390 -1.758 1.00 55.72 81 HIS A N 1
ATOM 590 C CA . HIS A 1 81 ? 18.667 1.325 -1.440 1.00 55.72 81 HIS A CA 1
ATOM 591 C C . HIS A 1 81 ? 18.759 2.323 -2.592 1.00 55.72 81 HIS A C 1
ATOM 593 O O . HIS A 1 81 ? 19.157 1.985 -3.708 1.00 55.72 81 HIS A O 1
ATOM 599 N N . VAL A 1 82 ? 18.349 3.559 -2.320 1.00 56.53 82 VAL A N 1
ATOM 600 C CA . VAL A 1 82 ? 18.686 4.689 -3.179 1.00 56.53 82 VAL A CA 1
ATOM 601 C C . VAL A 1 82 ? 20.196 4.856 -3.049 1.00 56.53 82 VAL A C 1
ATOM 603 O O . VAL A 1 82 ? 20.693 5.098 -1.949 1.00 56.53 82 VAL A O 1
ATOM 606 N N . ARG A 1 83 ? 20.911 4.612 -4.146 1.00 47.69 83 ARG A N 1
ATOM 607 C CA . ARG A 1 83 ? 22.309 5.011 -4.294 1.00 47.69 83 ARG A CA 1
ATOM 608 C C . ARG A 1 83 ? 22.383 6.503 -4.573 1.00 47.69 83 ARG A C 1
ATOM 610 O O . ARG A 1 83 ? 21.484 6.990 -5.294 1.00 47.69 83 ARG A O 1
#

Secondary structure (DSSP, 8-state):
-EE-TT-EE-TT-EEES-EE-TT-EE-TT-EEESEEE-TT-EEPTT-EESS-HHHHHHHSEE-TTSPEEE-TTTTTPPP----

pLDDT: mean 92.84, std 9.28, range [47.69, 97.88]

Foldseek 3Di:
DAADACEAEDALEAAECEAEDALEYHAHNEYAYLEYEDYNHYHYHNHYEQPDLVVLVVQFDADPVSYTYHYCVSVVHPPPPDD

Radius of gyration: 11.7 Å; Cα contacts (8 Å, |Δi|>4): 204; chains: 1; bounding box: 33×20×30 Å

Solvent-accessible surface area (backbone atoms only — not comparable to full-atom values): 4467 Å² total; per-residue (Å²): 96,48,76,42,63,72,54,44,77,36,66,76,40,44,78,38,67,22,42,38,33,39,48,21,35,40,22,40,46,13,36,41,25,36,27,41,37,38,60,59,25,71,45,56,60,58,42,76,42,59,82,46,74,70,63,39,52,76,57,36,54,59,47,97,89,63,40,30,44,44,47,29,66,67,70,77,40,81,75,82,76,82,127

Mean predicted aligned error: 3.58 Å

Nearest PDB structures (foldseek):
  5w6j-assembly5_U  TM=9.921E-01  e=4.781E-07  Agrobacterium tumefaciens
  5w6j-assembly4_L  TM=9.907E-01  e=1.031E-06  Agrobacterium tumefaciens
  5w5t-assembly3_P  TM=9.930E-01  e=2.358E-06  Agrobacterium tumefaciens
  5w5r-assembly5_T  TM=9.910E-01  e=2.654E-06  Agrobacterium tumefaciens
  5w6j-assembly1_O-2  TM=9.910E-01  e=2.815E-06  Agrobacterium tumefaciens

Sequence (83 aa):
SLLFSNVVVNACALVQDSVILPNVTVGAGARVRKAVVDKGCVIPPGMVIGEDPVEDKKRFEVSPGGVVLVTPEMLHQPLHHVR